Protein AF-A0A1N6HR73-F1 (afdb_monomer_lite)

Organism: NCBI:txid77097

Foldseek 3Di:
DDPVVVVVVVVVVVVVVVVVVVVVVVVVVVVVVVVLVLLLVLQLQQQQCVLQVPDPVRGPGDHNPVPCNVPSPPPSHHDHRDQDPVRVVVVVD

Radius of gyration: 25.76 Å; chains: 1; bounding box: 64×27×67 Å

Structure (mmCIF, N/CA/C/O backbone):
data_AF-A0A1N6HR73-F1
#
_entry.id   AF-A0A1N6HR73-F1
#
loop_
_atom_site.group_PDB
_atom_site.id
_atom_site.type_symbol
_atom_site.label_atom_id
_atom_site.label_alt_id
_atom_site.label_comp_id
_atom_site.label_asym_id
_atom_site.label_entity_id
_atom_site.label_seq_id
_atom_site.pdbx_PDB_ins_code
_atom_site.Cartn_x
_atom_site.Cartn_y
_atom_site.Cartn_z
_atom_site.occupancy
_atom_site.B_iso_or_equiv
_atom_site.auth_seq_id
_atom_site.auth_comp_id
_atom_site.auth_asym_id
_atom_site.auth_atom_id
_atom_site.pdbx_PDB_model_num
ATOM 1 N N . MET A 1 1 ? 29.903 -12.233 -44.991 1.00 57.97 1 MET A N 1
ATOM 2 C CA . MET A 1 1 ? 28.651 -11.506 -44.672 1.00 57.97 1 MET A CA 1
ATOM 3 C C . MET A 1 1 ? 28.877 -10.018 -44.911 1.00 57.97 1 MET A C 1
ATOM 5 O O . MET A 1 1 ? 29.941 -9.532 -44.555 1.00 57.97 1 MET A O 1
ATOM 9 N N . SER A 1 2 ? 27.939 -9.317 -45.560 1.00 76.69 2 SER A N 1
ATOM 10 C CA . SER A 1 2 ? 28.057 -7.872 -45.828 1.00 76.69 2 SER A CA 1
ATOM 11 C C . SER A 1 2 ? 27.987 -7.074 -44.522 1.00 76.69 2 SER A C 1
ATOM 13 O O . SER A 1 2 ? 27.082 -7.295 -43.722 1.00 76.69 2 SER A O 1
ATOM 15 N N . ASN A 1 3 ? 28.892 -6.110 -44.325 1.00 81.88 3 ASN A N 1
ATOM 16 C CA . ASN A 1 3 ? 28.909 -5.232 -43.145 1.00 81.88 3 ASN A CA 1
ATOM 17 C C . ASN A 1 3 ? 27.583 -4.479 -42.932 1.00 81.88 3 ASN A C 1
ATOM 19 O O . ASN A 1 3 ? 27.258 -4.109 -41.806 1.00 81.88 3 ASN A O 1
ATOM 23 N N . GLN A 1 4 ? 26.802 -4.263 -43.994 1.00 80.25 4 GLN A N 1
ATOM 24 C CA . GLN A 1 4 ? 25.470 -3.665 -43.892 1.00 80.25 4 GLN A CA 1
ATOM 25 C C . GLN A 1 4 ? 24.445 -4.625 -43.275 1.00 80.25 4 GLN A C 1
ATOM 27 O O . GLN A 1 4 ? 23.651 -4.205 -42.439 1.00 80.25 4 GLN A O 1
ATOM 32 N N . ALA A 1 5 ? 24.508 -5.916 -43.616 1.00 81.25 5 ALA A N 1
ATOM 33 C CA . ALA A 1 5 ? 23.630 -6.930 -43.036 1.00 81.25 5 ALA A CA 1
ATOM 34 C C . ALA A 1 5 ? 23.894 -7.091 -41.530 1.00 81.25 5 ALA A C 1
ATOM 36 O O . ALA A 1 5 ? 22.957 -7.157 -40.742 1.00 81.25 5 ALA A O 1
ATOM 37 N N . THR A 1 6 ? 25.164 -7.049 -41.114 1.00 86.06 6 THR A N 1
ATOM 38 C CA . THR A 1 6 ? 25.539 -7.095 -39.694 1.00 86.06 6 THR A CA 1
ATOM 39 C C . THR A 1 6 ? 24.997 -5.889 -38.923 1.00 86.06 6 THR A C 1
ATOM 41 O O . THR A 1 6 ? 24.450 -6.053 -37.838 1.00 86.06 6 THR A O 1
ATOM 44 N N . LYS A 1 7 ? 25.085 -4.675 -39.488 1.00 88.12 7 LYS A N 1
ATOM 45 C CA . LYS A 1 7 ? 24.537 -3.459 -38.858 1.00 88.12 7 LYS A CA 1
ATOM 46 C C . LYS A 1 7 ? 23.016 -3.514 -38.704 1.00 88.12 7 LYS A C 1
ATOM 48 O O . LYS A 1 7 ? 22.506 -3.112 -37.664 1.00 88.12 7 LYS A O 1
ATOM 53 N N . LEU A 1 8 ? 22.305 -4.031 -39.707 1.00 91.38 8 LEU A N 1
ATOM 54 C CA . LEU A 1 8 ? 20.849 -4.187 -39.649 1.00 91.38 8 LEU A CA 1
ATOM 55 C C . LEU A 1 8 ? 20.420 -5.204 -38.589 1.00 91.38 8 LEU A C 1
ATOM 57 O O . LEU A 1 8 ? 19.466 -4.946 -37.862 1.00 91.38 8 LEU A O 1
ATOM 61 N N . LEU A 1 9 ? 21.147 -6.315 -38.449 1.00 91.50 9 LEU A N 1
ATOM 62 C CA . LEU A 1 9 ? 20.881 -7.302 -37.399 1.00 91.50 9 LEU A CA 1
ATOM 63 C C . LEU A 1 9 ? 21.071 -6.708 -36.000 1.00 91.50 9 LEU A C 1
ATOM 65 O O . LEU A 1 9 ? 20.212 -6.891 -35.142 1.00 91.50 9 LEU A O 1
ATOM 69 N N . TRP A 1 10 ? 22.144 -5.944 -35.783 1.00 93.62 10 TRP A N 1
ATOM 70 C CA . TRP A 1 10 ? 22.358 -5.252 -34.511 1.00 93.62 10 TRP A CA 1
ATOM 71 C C . TRP A 1 10 ? 21.286 -4.199 -34.226 1.00 93.62 10 TRP A C 1
ATOM 73 O O . TRP A 1 10 ? 20.804 -4.117 -33.100 1.00 93.62 10 TRP A O 1
ATOM 83 N N . ALA A 1 11 ? 20.871 -3.430 -35.234 1.00 92.25 11 ALA A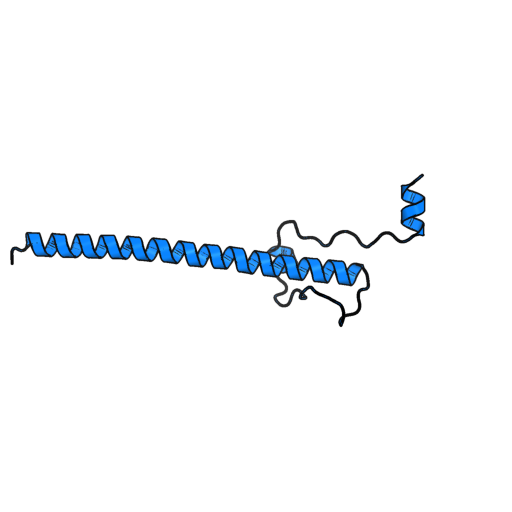 N 1
ATOM 84 C CA . ALA A 1 11 ? 19.800 -2.450 -35.079 1.00 92.25 11 ALA A CA 1
ATOM 85 C C . ALA A 1 11 ? 18.461 -3.119 -34.726 1.00 92.25 11 ALA A C 1
ATOM 87 O O . ALA A 1 11 ? 17.776 -2.672 -33.8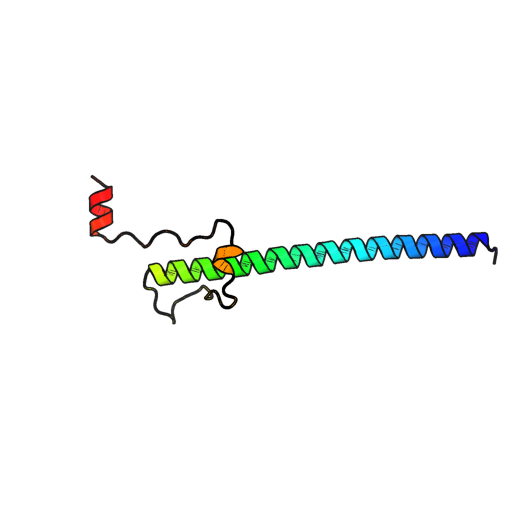09 1.00 92.25 11 ALA A O 1
ATOM 88 N N . ALA A 1 12 ? 18.116 -4.218 -35.401 1.00 92.06 12 ALA A N 1
ATOM 89 C CA . ALA A 1 12 ? 16.914 -4.990 -35.101 1.00 92.06 12 ALA A CA 1
ATOM 90 C C . ALA A 1 12 ? 16.965 -5.589 -33.688 1.00 92.06 12 ALA A C 1
ATOM 92 O O . ALA A 1 12 ? 15.989 -5.500 -32.948 1.00 92.06 12 ALA A O 1
ATOM 93 N N . PHE A 1 13 ? 18.114 -6.137 -33.286 1.00 94.06 13 PHE A N 1
ATOM 94 C CA . PHE A 1 13 ? 18.308 -6.673 -31.942 1.00 94.06 13 PHE A CA 1
ATOM 95 C C . PHE A 1 13 ? 18.125 -5.599 -30.862 1.00 94.06 13 PHE A C 1
ATOM 97 O O . PHE A 1 13 ? 17.369 -5.803 -29.914 1.00 94.06 13 PHE A O 1
ATOM 104 N N . LEU A 1 14 ? 18.753 -4.430 -31.028 1.00 93.88 14 LEU A N 1
ATOM 105 C CA . LEU A 1 14 ? 18.602 -3.310 -30.096 1.00 93.88 14 LEU A CA 1
ATOM 106 C C . LEU A 1 14 ? 17.153 -2.818 -30.019 1.00 93.88 14 LEU A C 1
ATOM 108 O O . LEU A 1 14 ? 16.661 -2.523 -28.933 1.00 93.88 14 LEU A O 1
ATOM 112 N N . PHE A 1 15 ? 16.454 -2.767 -31.153 1.00 92.69 15 PHE A N 1
ATOM 113 C CA . PHE A 1 15 ? 15.053 -2.362 -31.187 1.00 92.69 15 PHE A CA 1
ATOM 114 C C . PHE A 1 15 ? 14.155 -3.330 -30.406 1.00 92.69 15 PHE A C 1
ATOM 116 O O . PHE A 1 15 ? 13.335 -2.901 -29.597 1.00 92.69 15 PHE A O 1
ATOM 123 N N . VAL A 1 16 ? 14.352 -4.639 -30.585 1.00 92.81 16 VAL A N 1
ATOM 124 C CA . VAL A 1 16 ? 13.626 -5.664 -29.821 1.00 92.81 16 VAL A CA 1
ATOM 125 C C . VAL A 1 16 ? 13.950 -5.569 -28.328 1.00 92.81 16 VAL A C 1
ATOM 127 O O . VAL A 1 16 ? 13.034 -5.619 -27.510 1.00 92.81 16 VAL A O 1
ATOM 130 N N . ALA A 1 17 ? 15.217 -5.365 -27.958 1.00 90.88 17 ALA A N 1
ATOM 131 C CA . ALA A 1 17 ? 15.619 -5.217 -26.559 1.00 90.88 17 ALA A CA 1
ATOM 132 C C . ALA A 1 17 ? 14.930 -4.021 -25.874 1.00 90.88 17 ALA A C 1
ATOM 134 O O . ALA A 1 17 ? 14.434 -4.153 -24.755 1.00 90.88 17 ALA A O 1
ATOM 135 N N . LEU A 1 18 ? 14.828 -2.876 -26.560 1.00 88.56 18 LEU A N 1
ATOM 136 C CA . LEU A 1 18 ? 14.123 -1.695 -26.047 1.00 88.56 18 LEU A CA 1
ATOM 137 C C . LEU A 1 18 ? 12.620 -1.946 -25.860 1.00 88.56 18 LEU A C 1
ATOM 139 O O . LEU A 1 18 ? 12.048 -1.507 -24.862 1.00 88.56 18 LEU A O 1
ATOM 143 N N . LEU A 1 19 ? 11.983 -2.671 -26.785 1.00 88.38 19 LEU A N 1
ATOM 144 C CA . LEU A 1 19 ? 10.567 -3.026 -26.664 1.00 88.38 19 LEU A CA 1
ATOM 145 C C . LEU A 1 19 ? 10.303 -3.935 -25.462 1.00 88.38 19 LEU A C 1
ATOM 147 O O . LEU A 1 19 ? 9.344 -3.700 -24.732 1.00 88.38 19 LEU A O 1
ATOM 151 N N . VAL A 1 20 ? 11.152 -4.942 -25.238 1.00 86.75 20 VAL A N 1
ATOM 152 C CA . VAL A 1 20 ? 11.025 -5.849 -24.086 1.00 86.75 20 VAL A CA 1
ATOM 153 C C . VAL A 1 20 ? 11.193 -5.079 -22.776 1.00 86.75 20 VAL A C 1
ATOM 155 O O . VAL A 1 20 ? 10.348 -5.195 -21.890 1.00 86.75 20 VAL A O 1
ATOM 158 N N . MET A 1 21 ? 12.219 -4.228 -22.675 1.00 80.31 21 MET A N 1
ATOM 159 C CA . MET A 1 21 ? 12.460 -3.433 -21.466 1.00 80.31 21 MET A CA 1
ATOM 160 C C . MET A 1 21 ? 11.292 -2.482 -21.155 1.00 80.31 21 MET A C 1
ATOM 162 O O . MET A 1 21 ? 10.902 -2.331 -20.001 1.00 80.31 21 MET A O 1
ATOM 166 N N . GLY A 1 22 ? 10.689 -1.879 -22.185 1.00 77.75 22 GLY A N 1
ATOM 167 C CA . GLY A 1 22 ? 9.535 -0.990 -22.027 1.00 77.75 22 GLY A CA 1
ATOM 168 C C . GLY A 1 22 ? 8.225 -1.687 -21.633 1.00 77.75 22 GLY A C 1
ATOM 169 O O . GLY A 1 22 ? 7.295 -1.012 -21.193 1.00 77.75 22 GLY A O 1
ATOM 170 N N . GLN A 1 23 ? 8.114 -3.007 -21.811 1.00 76.94 23 GLN A N 1
ATOM 171 C CA . GLN A 1 23 ? 6.970 -3.784 -21.315 1.00 76.94 23 GLN A CA 1
ATOM 172 C C . GLN A 1 23 ? 7.170 -4.189 -19.852 1.00 76.94 23 GLN A C 1
ATOM 174 O O . GLN A 1 23 ? 6.233 -4.083 -19.065 1.00 76.94 23 GLN A O 1
ATOM 179 N N . LEU A 1 24 ? 8.391 -4.581 -19.476 1.00 72.19 24 LEU A N 1
ATOM 180 C CA . LEU A 1 24 ? 8.727 -4.921 -18.090 1.00 72.19 24 LEU A CA 1
ATOM 181 C C . LEU A 1 24 ? 8.515 -3.732 -17.146 1.00 72.19 24 LEU A C 1
ATOM 183 O O . LEU A 1 24 ? 7.847 -3.877 -16.129 1.00 72.19 24 LEU A O 1
ATOM 187 N N . SER A 1 25 ? 8.952 -2.532 -17.539 1.00 70.19 25 SER A N 1
ATOM 188 C CA . SER A 1 25 ? 8.779 -1.327 -16.714 1.00 70.19 25 SER A CA 1
ATOM 189 C C . SER A 1 25 ? 7.315 -0.955 -16.449 1.00 70.19 25 SER A C 1
ATOM 191 O O . SER A 1 25 ? 6.998 -0.368 -15.417 1.00 70.19 25 SER A O 1
ATOM 193 N N . LYS A 1 26 ? 6.396 -1.297 -17.361 1.00 67.31 26 LYS A N 1
ATOM 194 C CA . LYS A 1 26 ? 4.955 -1.099 -17.142 1.00 67.31 26 LYS A CA 1
ATOM 195 C C . LYS A 1 26 ? 4.377 -2.109 -16.160 1.00 67.31 26 LYS A C 1
ATOM 197 O O . LYS A 1 26 ? 3.482 -1.737 -15.411 1.00 67.31 26 LYS A O 1
ATOM 202 N N . SER A 1 27 ? 4.860 -3.352 -16.188 1.00 71.75 27 SER A N 1
ATOM 203 C CA . SER A 1 27 ? 4.444 -4.397 -15.245 1.00 71.75 27 SER A CA 1
ATOM 204 C C . SER A 1 27 ? 4.843 -4.016 -13.826 1.00 71.75 27 SER A C 1
ATOM 206 O O . SER A 1 27 ? 3.997 -3.988 -12.942 1.00 71.75 27 SER A O 1
ATOM 208 N N . GLU A 1 28 ? 6.100 -3.612 -13.639 1.00 69.75 28 GLU A N 1
ATOM 209 C CA . GLU A 1 28 ? 6.628 -3.192 -12.337 1.00 69.75 28 GLU A CA 1
ATOM 210 C C . GLU A 1 28 ? 5.843 -2.000 -11.770 1.00 69.75 28 GLU A C 1
ATOM 212 O O . GLU A 1 28 ? 5.427 -2.022 -10.618 1.00 69.75 28 GLU A O 1
ATOM 217 N N . ALA A 1 29 ? 5.534 -0.992 -12.594 1.00 71.25 29 ALA A N 1
ATOM 218 C CA . ALA A 1 29 ? 4.734 0.153 -12.157 1.00 71.25 29 ALA A CA 1
ATOM 219 C C . ALA A 1 29 ? 3.275 -0.211 -11.800 1.00 71.25 29 ALA A C 1
ATOM 221 O O . ALA A 1 29 ? 2.663 0.442 -10.954 1.00 71.25 29 ALA A O 1
ATOM 222 N N . GLN A 1 30 ? 2.696 -1.227 -12.451 1.00 73.00 30 GLN A N 1
ATOM 223 C CA . GLN A 1 30 ? 1.347 -1.712 -12.134 1.00 73.00 30 GLN A CA 1
ATOM 224 C C . GLN A 1 30 ? 1.331 -2.500 -10.828 1.00 73.00 30 GLN A C 1
ATOM 226 O O . GLN A 1 30 ? 0.485 -2.233 -9.978 1.00 73.00 30 GLN A O 1
ATOM 231 N N . GLU A 1 31 ? 2.295 -3.402 -10.646 1.00 77.88 31 GLU A N 1
ATOM 232 C CA . GLU A 1 31 ? 2.499 -4.117 -9.385 1.00 77.88 31 GLU A CA 1
ATOM 233 C C . GLU A 1 31 ? 2.743 -3.130 -8.238 1.00 77.88 31 GLU A C 1
ATOM 235 O O . GLU A 1 31 ? 2.214 -3.310 -7.139 1.00 77.88 31 GLU A O 1
ATOM 240 N N . GLU A 1 32 ? 3.472 -2.040 -8.510 1.00 80.00 32 GLU A N 1
ATOM 241 C CA . GLU A 1 32 ? 3.692 -0.973 -7.542 1.00 80.00 32 GLU A CA 1
ATOM 242 C C . GLU A 1 32 ? 2.404 -0.265 -7.097 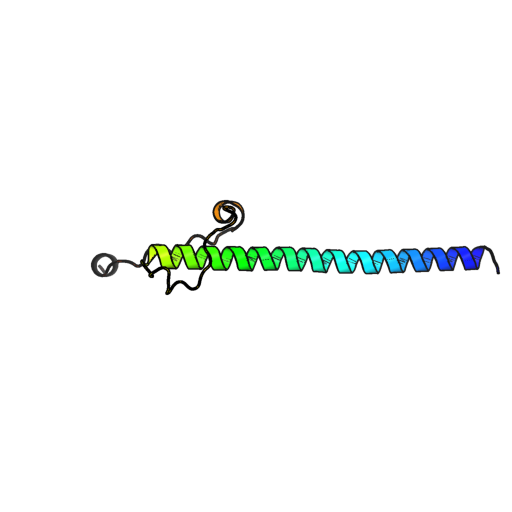1.00 80.00 32 GLU A C 1
ATOM 244 O O . GLU A 1 32 ? 2.146 -0.070 -5.907 1.00 80.00 32 GLU A O 1
ATOM 249 N N . ALA A 1 33 ? 1.551 0.090 -8.052 1.00 82.44 33 ALA A N 1
ATOM 250 C CA . ALA A 1 33 ? 0.268 0.710 -7.745 1.00 82.44 33 ALA A CA 1
ATOM 251 C C . ALA A 1 33 ? -0.691 -0.256 -7.026 1.00 82.44 33 ALA A C 1
ATOM 253 O O . ALA A 1 33 ? -1.434 0.154 -6.126 1.00 82.44 33 ALA A O 1
ATOM 254 N N . GLU A 1 34 ? -0.683 -1.533 -7.409 1.00 85.56 34 GLU A N 1
ATOM 255 C CA . GLU A 1 34 ? -1.553 -2.552 -6.827 1.00 85.56 34 GLU A CA 1
ATOM 256 C C . GLU A 1 34 ? -1.172 -2.863 -5.377 1.00 85.56 34 GLU A C 1
ATOM 258 O O . GLU A 1 34 ? -2.056 -2.868 -4.515 1.00 85.56 34 GLU A O 1
ATOM 263 N N . TRP A 1 35 ? 0.125 -3.025 -5.065 1.00 87.31 35 TRP A N 1
ATOM 264 C CA . TRP A 1 35 ? 0.536 -3.260 -3.675 1.00 87.31 35 TRP A CA 1
ATOM 265 C C . TRP A 1 35 ? 0.161 -2.084 -2.778 1.00 87.31 35 TRP A C 1
ATOM 267 O O . TRP A 1 35 ? -0.295 -2.304 -1.656 1.00 87.31 35 TRP A O 1
ATOM 277 N N . LEU A 1 36 ? 0.326 -0.844 -3.256 1.00 86.94 36 LEU A N 1
ATOM 278 C CA . LEU A 1 36 ? 0.015 0.342 -2.461 1.00 86.94 36 LEU A CA 1
ATOM 279 C C . LEU A 1 36 ? -1.492 0.435 -2.213 1.00 86.94 36 LEU A C 1
ATOM 281 O O . LEU A 1 36 ? -1.927 0.737 -1.105 1.00 86.94 36 LEU A O 1
ATOM 285 N N . THR A 1 37 ? -2.296 0.107 -3.223 1.00 87.81 37 THR A N 1
ATOM 286 C CA . THR A 1 37 ? -3.757 0.084 -3.102 1.00 87.81 37 THR A CA 1
ATOM 287 C C . THR A 1 37 ? -4.219 -0.963 -2.088 1.00 87.81 37 THR A C 1
ATOM 289 O O . THR A 1 37 ? -5.046 -0.650 -1.228 1.00 87.81 37 THR A O 1
ATOM 292 N N . ALA A 1 38 ? -3.674 -2.182 -2.147 1.00 88.19 38 ALA A N 1
ATOM 293 C CA . ALA A 1 38 ? -3.972 -3.236 -1.178 1.00 88.19 38 ALA A CA 1
ATOM 294 C C . ALA A 1 38 ? -3.559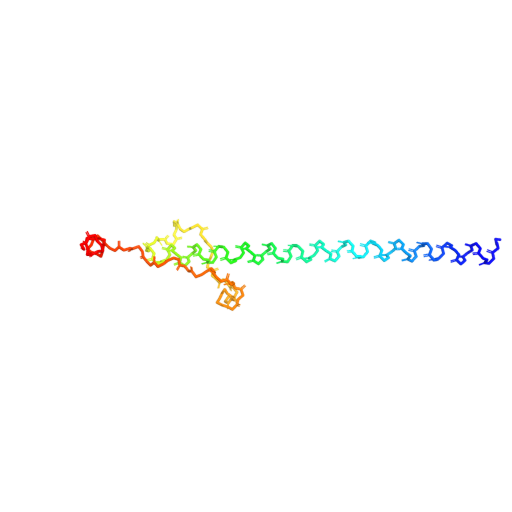 -2.821 0.242 1.00 88.19 38 ALA A C 1
ATOM 296 O O . ALA A 1 38 ? -4.373 -2.875 1.163 1.00 88.19 38 ALA A O 1
ATOM 297 N N . TYR A 1 39 ? -2.339 -2.296 0.393 1.00 89.31 39 TYR A N 1
ATOM 298 C CA . TYR A 1 39 ? -1.817 -1.793 1.663 1.00 89.31 39 TYR A CA 1
ATOM 299 C C . TYR A 1 39 ? -2.744 -0.751 2.298 1.00 89.31 39 TYR A C 1
ATOM 301 O O . TYR A 1 39 ? -3.128 -0.859 3.462 1.00 89.31 39 TYR A O 1
ATOM 309 N N . CYS A 1 40 ? -3.133 0.250 1.512 1.00 88.62 40 CYS A N 1
ATOM 310 C CA . CYS A 1 40 ? -3.996 1.326 1.970 1.00 88.62 40 CYS A CA 1
ATOM 311 C C . CYS A 1 40 ? -5.399 0.843 2.332 1.00 88.62 40 CYS A C 1
ATOM 313 O O . CYS A 1 40 ? -5.982 1.319 3.307 1.00 88.62 40 CYS A O 1
ATOM 315 N N . THR A 1 41 ? -5.926 -0.116 1.573 1.00 88.38 41 THR A N 1
ATOM 316 C CA . THR A 1 41 ? -7.244 -0.699 1.833 1.00 88.38 41 THR A CA 1
ATOM 317 C C . THR A 1 41 ? -7.248 -1.431 3.172 1.00 88.38 41 THR A C 1
ATOM 319 O O . THR A 1 41 ? -8.120 -1.181 4.005 1.00 88.38 41 THR A O 1
ATOM 322 N N . ASP A 1 42 ? -6.241 -2.265 3.423 1.00 89.56 42 ASP A N 1
ATOM 323 C CA . ASP A 1 42 ? -6.137 -3.036 4.661 1.00 89.56 42 ASP A CA 1
ATOM 324 C C . ASP A 1 42 ? -5.938 -2.133 5.885 1.00 89.56 42 ASP A C 1
ATOM 326 O O . ASP A 1 42 ? -6.606 -2.328 6.906 1.00 89.56 42 ASP A O 1
ATOM 330 N N . ALA A 1 43 ? -5.089 -1.106 5.763 1.00 89.62 43 ALA A N 1
ATOM 331 C CA . ALA A 1 43 ? -4.871 -0.105 6.808 1.00 89.62 43 ALA A CA 1
ATOM 332 C C . ALA A 1 43 ? -6.154 0.674 7.137 1.00 89.62 43 ALA A C 1
ATOM 334 O O . ALA A 1 43 ? -6.478 0.901 8.308 1.00 89.62 43 ALA A O 1
ATOM 335 N N . ALA A 1 44 ? -6.931 1.046 6.117 1.00 87.50 44 ALA A N 1
ATOM 336 C CA . ALA A 1 44 ? -8.196 1.746 6.303 1.00 87.50 44 ALA A CA 1
ATOM 337 C C . ALA A 1 44 ? -9.262 0.859 6.966 1.00 87.50 44 ALA A C 1
ATOM 339 O O . ALA A 1 44 ? -9.991 1.334 7.844 1.00 87.50 44 ALA A O 1
ATOM 340 N N . ILE A 1 45 ? -9.340 -0.425 6.591 1.00 88.19 45 ILE A N 1
ATOM 341 C CA . ILE A 1 45 ? -10.230 -1.404 7.233 1.00 88.19 45 ILE A CA 1
ATOM 342 C C . ILE A 1 45 ? -9.861 -1.547 8.705 1.00 88.19 45 ILE A C 1
ATOM 344 O O . ILE A 1 45 ? -10.737 -1.419 9.561 1.00 88.19 45 ILE A O 1
ATOM 348 N N . TRP A 1 46 ? -8.576 -1.735 9.008 1.00 88.50 46 TRP A N 1
ATOM 349 C CA . TRP A 1 46 ? -8.100 -1.860 10.381 1.00 88.50 46 TRP A CA 1
ATOM 350 C C . TRP A 1 46 ? -8.490 -0.655 11.231 1.00 88.50 46 TRP A C 1
ATOM 352 O O . TRP A 1 46 ? -9.056 -0.810 12.314 1.00 88.50 46 TRP A O 1
ATOM 362 N N . ALA A 1 47 ? -8.230 0.553 10.730 1.00 86.00 47 ALA A N 1
ATOM 363 C CA . ALA A 1 47 ? -8.551 1.782 11.440 1.00 86.00 47 ALA A CA 1
ATOM 364 C C . ALA A 1 47 ? -10.071 1.949 11.640 1.00 86.00 47 ALA A C 1
ATOM 366 O O . ALA A 1 47 ? -10.517 2.412 12.692 1.00 86.00 47 ALA A O 1
ATOM 367 N N . ALA A 1 48 ? -10.888 1.529 10.669 1.00 85.81 48 ALA A N 1
ATOM 368 C CA . ALA A 1 48 ? -12.343 1.552 10.789 1.00 85.81 48 ALA A CA 1
ATOM 369 C C . ALA A 1 48 ? -12.866 0.516 11.801 1.00 85.81 48 ALA A C 1
ATOM 371 O O . ALA A 1 48 ? -13.780 0.808 12.572 1.00 85.81 48 ALA A O 1
ATOM 372 N N . GLU A 1 49 ? -12.303 -0.690 11.815 1.00 87.19 49 GLU A N 1
ATOM 373 C CA . GLU A 1 49 ? -12.631 -1.754 12.767 1.00 87.19 49 GLU A CA 1
ATOM 374 C C . GLU A 1 49 ? -12.206 -1.386 14.192 1.00 87.19 49 GLU A C 1
ATOM 376 O O . GLU A 1 49 ? -12.965 -1.589 15.141 1.00 87.19 49 GLU A O 1
ATOM 381 N N . GLU A 1 50 ? -11.041 -0.759 14.343 1.00 87.06 50 GLU A N 1
ATOM 382 C CA . GLU A 1 50 ? -10.572 -0.202 15.608 1.00 87.06 50 GLU A CA 1
ATOM 383 C C . GLU A 1 50 ? -11.504 0.891 16.132 1.00 87.06 50 GLU A C 1
ATOM 385 O O . GLU A 1 50 ? -11.945 0.818 17.280 1.00 87.06 50 GLU A O 1
ATOM 390 N N . ALA A 1 51 ? -11.892 1.844 15.279 1.00 84.38 51 ALA A N 1
ATOM 391 C CA . ALA A 1 51 ? -12.848 2.893 15.633 1.00 84.38 51 ALA A CA 1
ATOM 392 C C . 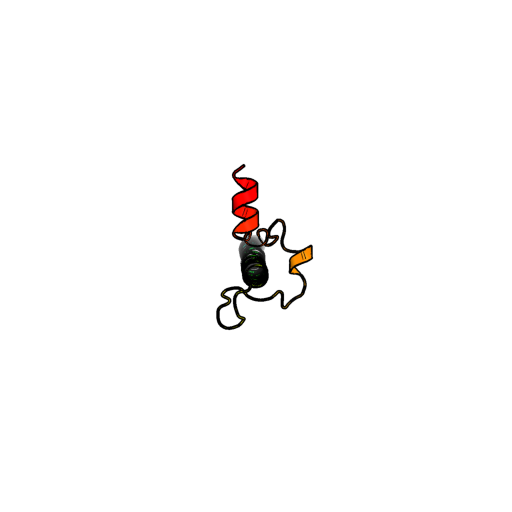ALA A 1 51 ? -14.241 2.341 15.992 1.00 84.38 51 ALA A C 1
ATOM 394 O O . ALA A 1 51 ? -14.998 2.979 16.725 1.00 84.38 51 ALA A O 1
ATOM 395 N N . ARG A 1 52 ? -14.594 1.152 15.488 1.00 83.50 52 ARG A N 1
ATOM 396 C CA . ARG A 1 52 ? -15.827 0.423 15.833 1.00 83.50 52 ARG A CA 1
ATOM 397 C C . ARG A 1 52 ? -15.685 -0.466 17.072 1.00 83.50 52 ARG A C 1
ATOM 399 O O . ARG A 1 52 ? -16.680 -1.047 17.497 1.00 83.50 52 ARG A O 1
ATOM 406 N N . GLY A 1 53 ? -14.489 -0.587 17.646 1.00 87.12 53 GLY A N 1
ATOM 407 C CA . GLY A 1 53 ? -14.230 -1.438 18.806 1.00 87.12 53 GLY A CA 1
ATOM 408 C C . GLY A 1 53 ? -14.188 -2.937 18.491 1.00 87.12 53 GLY A C 1
ATOM 409 O O . GLY A 1 53 ? -14.409 -3.748 19.388 1.00 87.12 53 GLY A O 1
ATOM 410 N N . VAL A 1 54 ? -13.914 -3.325 17.240 1.00 87.44 54 VAL A N 1
ATOM 411 C CA . VAL A 1 54 ? -13.748 -4.736 16.862 1.00 87.44 54 VAL A CA 1
ATOM 412 C C . VAL A 1 54 ? -12.512 -5.306 17.581 1.00 87.44 54 VAL A C 1
ATOM 414 O O . VAL A 1 54 ? -11.415 -4.736 17.457 1.00 87.44 54 VAL A O 1
ATOM 417 N N . PRO A 1 55 ? -12.656 -6.415 18.337 1.00 89.69 55 PRO A N 1
ATOM 418 C CA . PRO A 1 55 ? -11.541 -7.075 19.007 1.00 89.69 55 PRO A CA 1
ATOM 419 C C . PRO A 1 55 ? -10.445 -7.486 18.024 1.00 89.69 55 PRO A C 1
ATOM 421 O O . PRO A 1 55 ? -10.740 -7.897 16.908 1.00 89.69 55 PRO A O 1
ATOM 424 N N . LEU A 1 56 ? -9.183 -7.436 18.460 1.00 86.62 56 LEU A N 1
ATOM 425 C CA . LEU A 1 56 ? -8.009 -7.713 17.620 1.00 86.62 56 LEU A CA 1
ATOM 426 C C . LEU A 1 56 ? -8.109 -9.040 16.849 1.00 86.62 56 LEU A C 1
ATOM 428 O O . LEU A 1 56 ? -7.735 -9.114 15.687 1.00 86.62 56 LEU A O 1
ATOM 432 N N . ASN A 1 57 ? -8.652 -10.078 17.489 1.00 90.56 57 ASN A N 1
ATOM 433 C CA . ASN A 1 57 ? -8.810 -11.416 16.915 1.00 90.56 57 ASN A CA 1
ATOM 434 C C . ASN A 1 57 ? -9.970 -11.547 15.909 1.00 90.56 57 ASN A C 1
ATOM 436 O O . ASN A 1 57 ? -10.186 -12.635 15.384 1.00 90.56 57 ASN A O 1
ATOM 440 N N . GLN A 1 58 ? -10.734 -10.479 15.686 1.00 89.38 58 GLN A N 1
ATOM 441 C CA . GLN A 1 58 ? -11.861 -10.417 14.750 1.00 89.38 58 GLN A CA 1
ATOM 442 C C . GLN A 1 58 ? -11.648 -9.363 13.657 1.00 89.38 58 GLN A C 1
ATOM 444 O O . GLN A 1 58 ? -12.539 -9.159 12.835 1.00 89.38 58 GLN A O 1
ATOM 449 N N . ARG A 1 59 ? -10.494 -8.684 13.655 1.00 87.12 59 ARG A N 1
ATOM 450 C CA . ARG A 1 59 ? -10.150 -7.703 12.627 1.00 87.12 59 ARG A CA 1
ATOM 451 C C . ARG A 1 59 ? -9.761 -8.403 11.333 1.00 87.12 59 ARG A C 1
ATOM 453 O O . ARG A 1 59 ? -9.114 -9.450 11.354 1.00 87.12 59 ARG A O 1
ATOM 460 N N . THR A 1 60 ? -10.180 -7.815 10.224 1.00 88.69 60 THR A N 1
ATOM 461 C CA . THR A 1 60 ? -9.933 -8.316 8.870 1.00 88.69 60 THR A CA 1
ATOM 462 C C . THR A 1 60 ? -8.907 -7.476 8.118 1.00 88.69 60 THR A C 1
ATOM 464 O O . THR A 1 60 ? -8.284 -7.986 7.191 1.00 88.69 60 THR A O 1
ATOM 467 N N . GLY A 1 61 ? -8.696 -6.224 8.539 1.00 84.81 61 GLY A N 1
ATOM 468 C CA . GLY A 1 61 ? -7.631 -5.373 8.012 1.00 84.81 61 GLY A CA 1
ATOM 469 C C . GLY A 1 61 ? -6.250 -5.721 8.574 1.00 84.81 61 GLY A C 1
ATOM 470 O O . GLY A 1 61 ? -6.109 -6.527 9.495 1.00 84.81 61 GLY A O 1
ATOM 471 N N . GLN A 1 62 ? -5.230 -5.051 8.048 1.00 85.94 62 GLN A N 1
ATOM 472 C CA . GLN A 1 62 ? -3.869 -5.064 8.584 1.00 85.94 62 GLN A CA 1
ATOM 473 C C . GLN A 1 62 ? -3.571 -3.695 9.196 1.00 85.94 62 GLN A C 1
ATOM 475 O O . GLN A 1 62 ? -3.949 -2.683 8.607 1.00 85.94 62 GLN A O 1
ATOM 480 N N . PRO A 1 63 ? -2.892 -3.610 10.350 1.00 86.75 63 PRO A N 1
ATOM 481 C CA . PRO A 1 63 ? -2.427 -2.325 10.848 1.00 86.75 63 PRO A CA 1
ATOM 482 C C . PRO A 1 63 ? -1.410 -1.708 9.878 1.00 86.75 63 PRO A C 1
ATOM 484 O O . PRO A 1 63 ? -0.767 -2.401 9.089 1.00 86.75 63 PRO A O 1
ATOM 487 N N . ASP A 1 64 ? -1.224 -0.394 9.984 1.00 88.00 64 ASP A N 1
ATOM 488 C CA . ASP A 1 64 ? -0.216 0.363 9.236 1.00 88.00 64 ASP A CA 1
ATOM 489 C C . ASP A 1 64 ? 1.209 -0.006 9.700 1.00 88.00 64 ASP A C 1
ATOM 491 O O . ASP A 1 64 ? 1.861 0.728 10.438 1.00 88.00 64 ASP A O 1
ATOM 495 N N . TYR A 1 65 ? 1.700 -1.184 9.300 1.00 84.94 65 TYR A N 1
ATOM 496 C CA . TYR A 1 65 ? 3.006 -1.707 9.721 1.00 84.94 65 TYR A CA 1
ATOM 497 C C . TYR A 1 65 ? 4.188 -0.861 9.243 1.00 84.94 65 TYR A C 1
ATOM 499 O O . TYR A 1 65 ? 5.247 -0.881 9.869 1.00 84.94 65 TYR A O 1
ATOM 507 N N . LYS A 1 66 ? 4.037 -0.166 8.111 1.00 86.00 66 LYS A N 1
ATOM 508 C CA . LYS A 1 66 ? 5.071 0.714 7.553 1.00 86.00 66 LYS A CA 1
ATOM 509 C C . LYS A 1 66 ? 4.963 2.145 8.082 1.00 86.00 66 LYS A C 1
ATOM 511 O O . LYS A 1 66 ? 5.917 2.892 7.898 1.00 86.00 66 LYS A O 1
ATOM 516 N N . GLY A 1 67 ? 3.854 2.516 8.727 1.00 85.25 67 GLY A N 1
ATOM 517 C CA . GLY A 1 67 ? 3.621 3.880 9.204 1.00 85.25 67 GLY A CA 1
ATOM 518 C C . GLY A 1 67 ? 3.533 4.903 8.071 1.00 85.25 67 GLY A C 1
ATOM 519 O O . GLY A 1 67 ? 3.956 6.032 8.273 1.00 85.25 67 GLY A O 1
ATOM 520 N N . ILE A 1 68 ? 3.097 4.482 6.875 1.00 84.06 68 ILE A N 1
ATOM 521 C CA . ILE A 1 68 ? 3.019 5.345 5.681 1.00 84.06 68 ILE A CA 1
ATOM 522 C C . ILE A 1 68 ? 1.581 5.606 5.242 1.00 84.06 68 ILE A C 1
ATOM 524 O O . ILE A 1 68 ? 1.360 6.213 4.191 1.00 84.06 68 ILE A O 1
ATOM 528 N N . ALA A 1 69 ? 0.590 5.071 5.962 1.00 83.94 69 ALA A N 1
ATOM 529 C CA . ALA A 1 69 ? -0.788 5.153 5.506 1.00 83.94 69 ALA A CA 1
ATOM 530 C C . ALA A 1 69 ? -1.299 6.601 5.525 1.00 83.94 69 ALA A C 1
ATOM 532 O O . ALA A 1 69 ? -2.079 6.985 4.657 1.00 83.94 69 ALA A O 1
ATOM 533 N N . GLU A 1 70 ? -0.831 7.428 6.462 1.00 78.81 70 GLU A N 1
ATOM 534 C CA . GLU A 1 70 ? -1.241 8.831 6.550 1.00 78.81 70 GLU A CA 1
ATOM 535 C C . GLU A 1 70 ? -0.735 9.666 5.362 1.00 78.81 70 GLU A C 1
ATOM 537 O O . GLU A 1 70 ? -1.479 10.499 4.841 1.00 78.81 70 GLU A O 1
ATOM 542 N N . GLU A 1 71 ? 0.488 9.417 4.881 1.00 81.62 71 GLU A N 1
ATOM 543 C CA . GLU A 1 71 ? 1.067 10.174 3.767 1.00 81.62 71 GLU A CA 1
ATOM 544 C C . GLU A 1 71 ? 0.778 9.557 2.393 1.00 81.62 71 GLU A C 1
ATOM 546 O O . GLU A 1 71 ? 0.647 10.282 1.405 1.00 81.62 71 GLU A O 1
ATOM 551 N N . SER A 1 72 ? 0.694 8.226 2.312 1.00 83.19 72 SER A N 1
ATOM 552 C CA . SER A 1 72 ? 0.689 7.488 1.038 1.00 83.19 72 SER A CA 1
ATOM 553 C C . SER A 1 72 ? -0.686 6.967 0.623 1.00 83.19 72 SER A C 1
ATOM 555 O O . SER A 1 72 ? -0.826 6.504 -0.509 1.00 83.19 72 SER A O 1
ATOM 557 N N . CYS A 1 73 ? -1.704 7.050 1.490 1.00 84.38 73 CYS A N 1
ATOM 558 C CA . CYS A 1 73 ? -3.062 6.591 1.187 1.00 84.38 73 CYS A CA 1
ATOM 559 C C . CYS A 1 73 ? -4.016 7.768 0.933 1.00 84.38 73 CYS A C 1
ATOM 561 O O . CYS A 1 73 ? -4.728 8.216 1.839 1.00 84.38 73 CYS A O 1
ATOM 563 N N . PRO A 1 74 ? -4.086 8.286 -0.306 1.00 71.38 74 PRO A N 1
ATOM 564 C CA . PRO A 1 74 ? -4.962 9.402 -0.628 1.00 71.38 74 PRO A CA 1
ATOM 565 C C . PRO A 1 74 ? -6.437 9.014 -0.448 1.00 71.38 74 PRO A C 1
ATOM 567 O O . PRO A 1 74 ? -6.937 8.075 -1.061 1.00 71.38 74 PRO A O 1
ATOM 570 N N . GLY A 1 75 ? -7.158 9.765 0.389 1.00 68.50 75 GLY A N 1
ATOM 571 C CA . GLY A 1 75 ? -8.616 9.663 0.533 1.00 68.50 75 GLY A CA 1
ATOM 572 C C . GLY A 1 75 ? -9.144 8.480 1.356 1.00 68.50 75 GLY A C 1
ATOM 573 O O . GLY A 1 75 ? -10.337 8.454 1.647 1.00 68.50 75 GLY A O 1
ATOM 574 N N . MET A 1 76 ? -8.297 7.546 1.801 1.00 65.38 76 MET A N 1
ATOM 575 C CA . MET A 1 76 ? -8.714 6.375 2.590 1.00 65.38 76 MET A CA 1
ATOM 576 C C . MET A 1 76 ? -8.664 6.622 4.106 1.00 65.38 76 MET A C 1
ATOM 578 O O . MET A 1 76 ? -8.108 5.837 4.870 1.00 65.38 76 MET A O 1
ATOM 582 N N . ARG A 1 77 ? -9.262 7.726 4.571 1.00 62.38 77 ARG A N 1
ATOM 583 C CA . ARG A 1 77 ? -9.464 7.925 6.015 1.00 62.38 77 ARG A CA 1
ATOM 584 C C . ARG A 1 77 ? -10.568 6.977 6.495 1.00 62.38 77 ARG A C 1
ATOM 586 O O . ARG A 1 77 ? -11.584 6.865 5.804 1.00 62.38 77 ARG A O 1
ATOM 593 N N . PRO A 1 78 ? -10.420 6.326 7.663 1.00 60.09 78 PRO A N 1
ATOM 594 C CA . PRO A 1 78 ? -11.466 5.466 8.200 1.00 60.09 78 PRO A CA 1
ATOM 595 C C . PRO A 1 78 ? -12.787 6.237 8.272 1.00 60.09 78 PRO A C 1
ATOM 597 O O . PRO A 1 78 ? -12.824 7.392 8.711 1.00 60.09 78 PRO A O 1
ATOM 600 N N . ALA A 1 79 ? -13.873 5.604 7.815 1.00 59.72 79 ALA A N 1
ATOM 601 C CA . ALA A 1 79 ? -15.211 6.154 7.980 1.00 59.72 79 ALA A CA 1
ATOM 602 C C . ALA A 1 79 ? -15.426 6.463 9.469 1.00 59.72 79 ALA A C 1
ATOM 604 O O . ALA A 1 79 ? -15.052 5.652 10.319 1.00 59.72 79 ALA A O 1
ATOM 605 N N . ALA A 1 80 ? -15.986 7.641 9.765 1.00 57.56 80 ALA A N 1
ATOM 606 C CA . ALA A 1 80 ? -16.222 8.116 11.127 1.00 57.56 80 ALA A CA 1
ATOM 607 C C . ALA A 1 80 ? -16.803 7.004 12.031 1.00 57.56 80 ALA A C 1
ATOM 609 O O . ALA A 1 80 ? -17.542 6.144 11.534 1.00 57.56 80 ALA A O 1
ATOM 610 N N . PRO A 1 81 ? -16.480 7.004 13.341 1.00 59.25 81 PRO A N 1
ATOM 611 C CA . PRO A 1 81 ? -16.918 5.955 14.257 1.00 59.25 81 PRO A CA 1
ATOM 612 C C . PRO A 1 81 ? -18.429 5.737 14.159 1.00 59.25 81 PRO A C 1
ATOM 614 O O . PRO A 1 81 ? -19.196 6.678 13.931 1.00 59.25 81 PRO A O 1
ATOM 617 N N . ALA A 1 82 ? -18.859 4.482 14.318 1.00 60.41 82 ALA A N 1
ATOM 618 C CA . ALA A 1 82 ? -20.274 4.141 14.273 1.00 60.41 82 ALA A CA 1
ATOM 619 C C . ALA A 1 82 ? -21.034 4.998 15.296 1.00 60.41 82 ALA A C 1
ATOM 621 O O . ALA A 1 82 ? -20.744 4.945 16.491 1.00 60.41 82 ALA A O 1
ATOM 622 N N . LEU A 1 83 ? -21.995 5.799 14.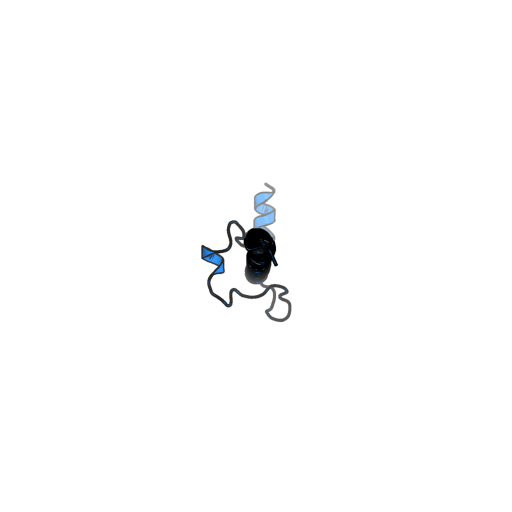820 1.00 64.38 83 LEU A N 1
ATOM 623 C CA . LEU A 1 83 ? -22.828 6.632 15.684 1.00 64.38 83 LEU A CA 1
ATOM 624 C C . LEU A 1 83 ? -23.472 5.748 16.753 1.00 64.38 83 LEU A C 1
ATOM 626 O O . LEU A 1 83 ? -24.133 4.752 16.435 1.00 64.38 83 LEU A O 1
ATOM 630 N N . THR A 1 84 ? -23.298 6.127 18.016 1.00 69.94 84 THR A N 1
ATOM 631 C CA . THR A 1 84 ? -23.995 5.478 19.129 1.00 69.94 84 THR A CA 1
ATOM 632 C C . THR A 1 84 ? -25.510 5.614 18.942 1.00 69.94 84 THR A C 1
ATOM 634 O O . THR A 1 84 ? -25.986 6.526 18.259 1.00 69.94 84 THR A O 1
ATOM 637 N N . THR A 1 85 ? -26.303 4.728 19.551 1.00 67.62 85 THR A N 1
ATOM 638 C CA . THR A 1 85 ? -27.777 4.763 19.454 1.00 67.62 85 THR A CA 1
ATOM 639 C C . THR A 1 85 ? -28.348 6.144 19.795 1.00 67.62 85 THR A C 1
ATOM 641 O O . THR A 1 85 ? -29.265 6.614 19.127 1.00 67.62 85 THR A O 1
ATOM 644 N N . GLN A 1 86 ? -27.741 6.833 20.764 1.00 67.25 86 GLN A N 1
ATOM 645 C CA . GLN A 1 86 ? -28.110 8.190 21.164 1.00 67.25 86 GLN A CA 1
ATOM 646 C C . GLN A 1 86 ? -27.792 9.228 20.075 1.00 67.25 86 GLN A C 1
ATOM 648 O O . GLN A 1 86 ? -28.616 10.088 19.778 1.00 67.25 86 GLN A O 1
ATOM 653 N N . GLN A 1 87 ? -26.634 9.127 19.419 1.00 68.88 87 GLN A N 1
ATOM 654 C CA . GLN A 1 87 ? -26.279 10.012 18.304 1.00 68.88 87 GLN A CA 1
ATOM 655 C C . GLN A 1 87 ? -27.159 9.777 17.072 1.00 68.88 87 GLN A C 1
ATOM 657 O O . GLN A 1 87 ? -27.518 10.730 16.386 1.00 68.88 87 GLN A O 1
ATOM 662 N N . ARG A 1 88 ? -27.563 8.527 16.818 1.00 66.94 88 ARG A N 1
ATOM 663 C CA . ARG A 1 88 ? -28.503 8.194 15.739 1.00 66.94 88 ARG A CA 1
ATOM 664 C C . ARG A 1 88 ? -29.879 8.824 15.973 1.00 66.94 88 ARG A C 1
ATOM 666 O O . ARG A 1 88 ? -30.453 9.355 15.033 1.00 66.94 88 ARG A O 1
ATOM 673 N N . GLN A 1 89 ? -30.370 8.799 17.214 1.00 69.81 89 GLN A N 1
ATOM 674 C CA . GLN A 1 89 ? -31.651 9.409 17.596 1.00 69.81 89 GLN A CA 1
ATOM 675 C C . GLN A 1 89 ? -31.640 10.941 17.479 1.00 69.81 89 GLN A C 1
ATOM 677 O O . GLN A 1 89 ? -32.655 11.531 17.119 1.00 69.81 89 GLN A O 1
ATOM 682 N N . MET A 1 90 ? -30.501 11.590 17.743 1.00 66.50 90 MET A N 1
ATOM 683 C CA . MET A 1 90 ? -30.359 13.044 17.590 1.00 66.50 90 MET A CA 1
ATOM 684 C C . MET A 1 90 ? -30.249 13.493 16.127 1.00 66.50 90 MET A C 1
ATOM 686 O O . MET A 1 90 ? -30.680 14.592 15.816 1.00 66.50 90 MET A O 1
ATOM 690 N N . ALA A 1 91 ? -29.706 12.661 15.233 1.00 63.94 91 ALA A N 1
ATOM 691 C CA . ALA A 1 91 ? -29.593 12.977 13.805 1.00 63.94 91 ALA A CA 1
ATOM 692 C C . ALA A 1 91 ? -30.908 12.789 13.017 1.00 63.94 91 ALA A C 1
ATOM 694 O O . ALA A 1 91 ? -30.996 13.199 11.864 1.00 63.94 91 ALA A O 1
ATOM 695 N N . SER A 1 92 ? -31.903 12.124 13.613 1.00 63.94 92 SER A N 1
ATOM 696 C CA . SER A 1 92 ? -33.230 11.889 13.024 1.00 63.94 92 SER A CA 1
ATOM 697 C C . SER A 1 92 ? -34.299 12.905 13.448 1.00 63.94 92 SER A C 1
ATOM 699 O O . SER A 1 92 ? -35.461 12.727 13.084 1.00 63.94 92 SER A O 1
ATOM 701 N N . GLN A 1 93 ? -33.927 13.917 14.238 1.00 54.88 93 GLN A N 1
ATOM 702 C CA . GLN A 1 93 ? -34.773 15.061 14.599 1.00 54.88 93 GLN A CA 1
ATOM 703 C C . GLN A 1 93 ? -34.335 16.293 13.813 1.00 54.88 93 GLN A C 1
ATOM 705 O O . GLN A 1 93 ? -35.234 17.059 13.408 1.00 54.88 93 GLN A O 1
#

Secondary structure (DSSP, 8-state):
--HHHHHHHHHHHHHHHHHHHHHHHHHHHHHHHHHHHHHHHHHHHHHHHHHTT--GGG--S---TTS-HHHH-TT-PPP-PPPPHHHHHHHT-

Sequence (93 aa):
MSNQATKLLWAAFLFVALLVMGQLSKSEAQEEAEWLTAYCTDAAIWAAEEARGVPLNQRTGQPDYKGIAEESCPGMRPAAPALTTQQRQMASQ

pLDDT: mean 80.26, std 10.48, range [54.88, 94.06]